Protein AF-0000000070350794 (afdb_homodimer)

Sequence (166 aa):
MSERGLYKNGENERGVWVFKNLIRSGYYHDEIAWKIVIDGVGKQGQVEAFNELFTVMDESGCKFSSHTYALLTEGPPDSTVKPMSERGLYKNGENERGVWVFKNLIRSGYYHDEIAWKIVIDGVGKQGQVEAFNELFTVMDESGCKFSSHTYALLTEGPPDSTVKP

Solvent-accessible surface area (backbone atoms only — not comparable to full-atom values): 9032 Å² total; per-residue (Å²): 134,53,72,63,54,55,49,52,53,48,38,36,56,31,36,48,46,53,52,51,49,38,41,74,72,67,43,55,78,40,61,57,49,50,48,28,41,53,47,17,42,20,71,73,22,46,52,67,44,29,52,50,46,45,50,53,42,61,73,68,65,48,84,70,54,71,68,57,48,47,49,42,73,70,35,28,8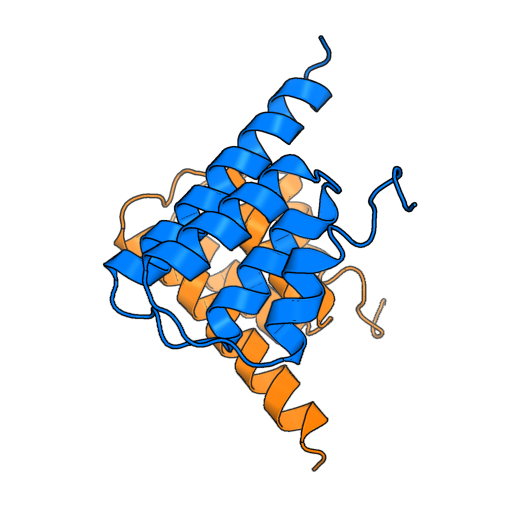4,57,27,85,73,58,132,134,54,71,63,55,55,50,53,54,48,38,36,56,32,35,48,48,55,51,50,47,39,42,74,70,68,44,56,79,42,62,58,48,48,48,29,41,53,47,17,40,19,70,73,21,46,52,66,45,30,51,50,47,45,50,52,40,63,73,69,65,48,83,67,54,70,68,57,48,48,49,42,72,69,34,28,84,55,28,85,72,58,133

Radius of gyration: 15.11 Å; Cα contacts (8 Å, |Δi|>4): 200; chains: 2; bounding box: 44×37×41 Å

Organism: NCBI:txid109376

Nearest PDB structures (foldseek):
  8r5o-assembly1_F  TM=6.576E-01  e=2.863E+00  Sinapis alba
  8ras-assembly1_F  TM=6.535E-01  e=3.028E+00  Sinapis alba
  8rdj-assembly1_F  TM=6.511E-01  e=3.028E+00  Sinapis alba
  4m57-assembly1_A  TM=6.044E-01  e=2.044E+00  Zea mays
  8r6s-assembly1_F  TM=6.568E-01  e=3.790E+00  Sinapis alba

Foldseek 3Di:
DDPVVVVLVVLLVVLLVVLVVCVVVPNLAPQVVNVVSLLSNLVSQDLVSLVSSLVVNVVSVHDDDPVSVCSSVQGRPPHPPRD/DDPLVVVLVVLLVVLLVVLVVCVVVPNLAPQVVNVVSLLSNLVSQDLVSLVSSVVVNVVSVYDDDPVSVCSSVQGRPPHPPRD

Structure (mmCIF, N/CA/C/O backbone):
data_AF-0000000070350794-model_v1
#
loop_
_entity.id
_entity.type
_entity.pdbx_description
1 polymer 'Pentatricopeptide repeat-containing protein'
#
loop_
_atom_site.group_PDB
_atom_site.id
_atom_site.type_symbol
_atom_site.label_atom_id
_atom_site.label_alt_id
_atom_site.label_comp_id
_atom_site.label_asym_id
_atom_site.label_entity_id
_atom_site.label_seq_id
_atom_site.pdbx_PDB_ins_code
_atom_site.Cartn_x
_atom_site.Cartn_y
_atom_site.Cartn_z
_atom_site.occupancy
_atom_site.B_iso_or_equiv
_atom_site.auth_seq_id
_atom_site.auth_comp_id
_atom_site.auth_asym_id
_atom_site.auth_atom_id
_atom_site.pdbx_PDB_model_num
ATOM 1 N N . MET A 1 1 ? 0.812 20.203 -18.547 1 46.84 1 MET A N 1
ATOM 2 C CA . MET A 1 1 ? 0.54 19.234 -17.484 1 46.84 1 MET A CA 1
ATOM 3 C C . MET A 1 1 ? 1.705 18.266 -17.328 1 46.84 1 MET A C 1
ATOM 5 O O . MET A 1 1 ? 2.07 17.562 -18.281 1 46.84 1 MET A O 1
ATOM 9 N N . SER A 1 2 ? 2.531 18.391 -16.328 1 55.44 2 SER A N 1
ATOM 10 C CA . SER A 1 2 ? 3.834 17.734 -16.25 1 55.44 2 SER A CA 1
ATOM 11 C C . SER A 1 2 ? 3.693 16.25 -15.984 1 55.44 2 SER A C 1
ATOM 13 O O . SER A 1 2 ? 2.648 15.789 -15.516 1 55.44 2 SER A O 1
ATOM 15 N N . GLU A 1 3 ? 4.551 15.469 -16.562 1 59.09 3 GLU A N 1
ATOM 16 C CA . GLU A 1 3 ? 4.664 14.031 -16.359 1 59.09 3 GLU A CA 1
ATOM 17 C C . GLU A 1 3 ? 4.461 13.664 -14.898 1 59.09 3 GLU A C 1
ATOM 19 O O . GLU A 1 3 ? 3.904 12.602 -14.586 1 59.09 3 GLU A O 1
ATOM 24 N N . ARG A 1 4 ? 4.832 14.633 -14.172 1 62.59 4 ARG A N 1
ATOM 25 C CA . ARG A 1 4 ? 4.68 14.422 -12.734 1 62.59 4 ARG A CA 1
ATOM 26 C C . ARG A 1 4 ? 3.209 14.391 -12.336 1 62.59 4 ARG A C 1
ATOM 28 O O . ARG A 1 4 ? 2.807 13.586 -11.492 1 62.59 4 ARG A O 1
ATOM 35 N N . GLY A 1 5 ? 2.438 15.25 -13.008 1 63.62 5 GLY A N 1
ATOM 36 C CA . GLY A 1 5 ? 1.005 15.266 -12.758 1 63.62 5 GLY A CA 1
ATOM 37 C C . GLY A 1 5 ? 0.315 13.977 -13.172 1 63.62 5 GLY A C 1
ATOM 38 O O . GLY A 1 5 ? -0.522 13.453 -12.43 1 63.62 5 GLY A O 1
ATOM 39 N N . LEU A 1 6 ? 0.75 13.492 -14.266 1 61.25 6 LEU A N 1
ATOM 40 C CA . LEU A 1 6 ? 0.174 12.25 -14.766 1 61.25 6 LEU A CA 1
ATOM 41 C C . LEU A 1 6 ? 0.572 11.07 -13.875 1 61.25 6 LEU A C 1
ATOM 43 O O . LEU A 1 6 ? -0.25 10.195 -13.594 1 61.25 6 LEU A O 1
ATOM 47 N N . TYR A 1 7 ? 1.724 11.172 -13.453 1 68.38 7 TYR A N 1
ATOM 48 C CA . TYR A 1 7 ? 2.215 10.102 -12.594 1 68.38 7 TYR A CA 1
ATOM 49 C C . TYR A 1 7 ? 1.471 10.078 -11.258 1 68.38 7 TYR A C 1
ATOM 51 O O . TYR A 1 7 ? 1.016 9.023 -10.812 1 68.38 7 TYR A O 1
ATOM 59 N N . LYS A 1 8 ? 1.263 11.305 -10.812 1 74.44 8 LYS A N 1
ATOM 60 C CA . LYS A 1 8 ? 0.575 11.414 -9.523 1 74.44 8 LYS A CA 1
ATOM 61 C C . LYS A 1 8 ? -0.872 10.938 -9.633 1 74.44 8 LYS A C 1
ATOM 63 O O . LYS A 1 8 ? -1.367 10.234 -8.75 1 74.44 8 LYS A O 1
ATOM 68 N N . ASN A 1 9 ? -1.518 11.219 -10.773 1 77.25 9 ASN A N 1
ATOM 69 C CA . ASN A 1 9 ? -2.891 10.773 -10.984 1 77.25 9 ASN A CA 1
ATOM 70 C C . ASN A 1 9 ? -2.971 9.266 -11.172 1 77.25 9 ASN A C 1
ATOM 72 O O . ASN A 1 9 ? -3.914 8.625 -10.703 1 77.25 9 ASN A O 1
ATOM 76 N N . GLY A 1 10 ? -1.982 8.695 -11.789 1 81.06 10 GLY A N 1
ATOM 77 C CA . GLY A 1 10 ? -1.908 7.258 -11.977 1 81.06 10 GLY A CA 1
ATOM 78 C C . GLY A 1 10 ? -1.707 6.492 -10.68 1 81.06 10 GLY A C 1
ATOM 79 O O . GLY A 1 10 ? -2.359 5.477 -10.445 1 81.06 10 GLY A O 1
ATOM 80 N N . GLU A 1 11 ? -0.979 7.113 -9.875 1 81.69 11 GLU A N 1
ATOM 81 C CA . GLU A 1 11 ? -0.698 6.473 -8.594 1 81.69 11 GLU A CA 1
ATOM 82 C C . GLU A 1 11 ? -1.943 6.438 -7.711 1 81.69 11 GLU A C 1
ATOM 84 O O . GLU A 1 11 ? -2.219 5.43 -7.055 1 81.69 11 GLU A O 1
ATOM 89 N N . ASN A 1 12 ? -2.686 7.469 -7.801 1 84.38 12 ASN A N 1
ATOM 90 C CA . ASN A 1 12 ? -3.92 7.531 -7.023 1 84.38 12 ASN A CA 1
ATOM 91 C C . ASN A 1 12 ? -4.934 6.496 -7.496 1 84.38 12 ASN A C 1
ATOM 93 O O . ASN A 1 12 ? -5.547 5.801 -6.684 1 84.38 12 ASN A O 1
ATOM 97 N N . GLU A 1 13 ? -5.07 6.445 -8.781 1 90.62 13 GLU A N 1
ATOM 98 C CA . GLU A 1 13 ? -6 5.48 -9.359 1 90.62 13 GLU A CA 1
ATOM 99 C C . GLU A 1 13 ? -5.578 4.047 -9.039 1 90.62 13 GLU A C 1
ATOM 101 O O . GLU A 1 13 ? -6.422 3.201 -8.734 1 90.62 13 GLU A O 1
ATOM 106 N N . ARG A 1 14 ? -4.305 3.857 -9.062 1 91.38 14 ARG A N 1
ATOM 107 C CA . ARG A 1 14 ? -3.816 2.508 -8.805 1 91.38 14 ARG A CA 1
ATOM 108 C C . ARG A 1 14 ? -3.928 2.158 -7.324 1 91.38 14 ARG A C 1
ATOM 110 O O . ARG A 1 14 ? -4.176 1.003 -6.969 1 91.38 14 ARG A O 1
ATOM 117 N N . GLY A 1 15 ? -3.736 3.145 -6.398 1 93.31 15 GLY A N 1
ATOM 118 C CA . GLY A 1 15 ? -3.955 2.906 -4.98 1 93.31 15 GLY A CA 1
ATOM 119 C C . GLY A 1 15 ? -5.359 2.436 -4.664 1 93.31 15 GLY A C 1
ATOM 120 O O . GLY A 1 15 ? -5.543 1.463 -3.928 1 93.31 15 GLY A O 1
ATOM 121 N N . VAL A 1 16 ? -6.273 3.08 -5.277 1 92.56 16 VAL A N 1
ATOM 122 C CA . VAL A 1 16 ? -7.672 2.713 -5.098 1 92.56 16 VAL A CA 1
ATOM 123 C C . VAL A 1 16 ? -7.926 1.329 -5.688 1 92.56 16 VAL A C 1
ATOM 125 O O . VAL A 1 16 ? -8.648 0.519 -5.105 1 92.56 16 VAL A O 1
ATOM 128 N N . TRP A 1 17 ? -7.348 1.124 -6.762 1 91.81 17 TRP A N 1
ATOM 129 C CA . TRP A 1 17 ? -7.496 -0.176 -7.406 1 91.81 17 TRP A CA 1
ATOM 130 C C . TRP A 1 17 ? -6.941 -1.289 -6.523 1 91.81 17 TRP A C 1
ATOM 132 O O . TRP A 1 17 ? -7.566 -2.344 -6.379 1 91.81 17 TRP A O 1
ATOM 142 N N . VAL A 1 18 ? -5.762 -1.124 -5.996 1 92.62 18 VAL A N 1
ATOM 143 C CA . VAL A 1 18 ? -5.176 -2.115 -5.102 1 92.62 18 VAL A CA 1
ATOM 144 C C . VAL A 1 18 ? -6.113 -2.365 -3.922 1 92.62 18 VAL A C 1
ATOM 146 O O . VAL A 1 18 ? -6.309 -3.51 -3.508 1 92.62 18 VAL 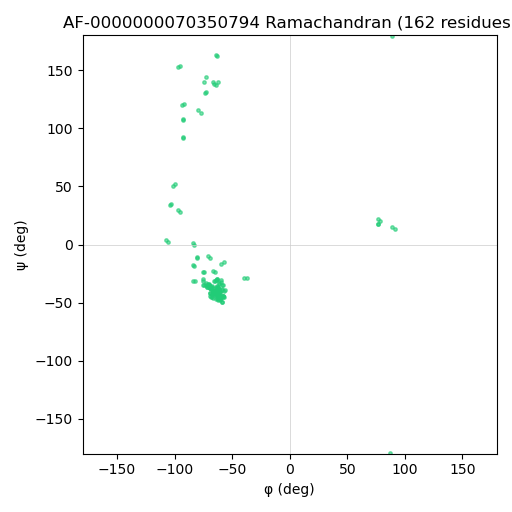A O 1
ATOM 149 N N . PHE A 1 19 ? -6.707 -1.332 -3.449 1 92.19 19 PHE A N 1
ATOM 150 C CA . PHE A 1 19 ? -7.637 -1.429 -2.332 1 92.19 19 PHE A CA 1
ATOM 151 C C . PHE A 1 19 ? -8.859 -2.262 -2.713 1 92.19 19 PHE A C 1
ATOM 153 O O . PHE A 1 19 ? -9.258 -3.158 -1.97 1 92.19 19 PHE A O 1
ATOM 160 N N . LYS A 1 20 ? -9.383 -2.016 -3.777 1 91.5 20 LYS A N 1
ATOM 161 C CA . LYS A 1 20 ? -10.531 -2.77 -4.27 1 91.5 20 LYS A CA 1
ATOM 162 C C . LYS A 1 20 ? -10.172 -4.234 -4.496 1 91.5 20 LYS A C 1
ATOM 164 O O . LYS A 1 20 ? -10.992 -5.125 -4.27 1 91.5 20 LYS A O 1
ATOM 169 N N . ASN A 1 21 ? -8.984 -4.453 -4.934 1 89.81 21 ASN A N 1
ATOM 170 C CA . ASN A 1 21 ? -8.523 -5.824 -5.137 1 89.81 21 ASN A CA 1
ATOM 171 C C . ASN A 1 21 ? -8.477 -6.602 -3.826 1 89.81 21 ASN A C 1
ATOM 173 O O . ASN A 1 21 ? -8.742 -7.805 -3.805 1 89.81 21 ASN A O 1
ATOM 177 N N . LEU A 1 22 ? -8.039 -5.867 -2.74 1 89.81 22 LEU A N 1
ATOM 178 C CA . LEU A 1 22 ? -8.062 -6.508 -1.432 1 89.81 22 LEU A CA 1
ATOM 179 C C . LEU A 1 22 ? -9.477 -6.953 -1.066 1 89.81 22 LEU A C 1
ATOM 181 O O . LEU A 1 22 ? -9.672 -8.07 -0.588 1 89.81 22 LEU A O 1
ATOM 185 N N . ILE A 1 23 ? -10.445 -6.133 -1.415 1 87.38 23 ILE A N 1
ATOM 186 C CA . ILE A 1 23 ? -11.836 -6.43 -1.108 1 87.38 23 ILE A CA 1
ATOM 187 C C . ILE A 1 23 ? -12.312 -7.621 -1.943 1 87.38 23 ILE A C 1
ATOM 189 O O . ILE A 1 23 ? -12.898 -8.562 -1.414 1 87.38 23 ILE A O 1
ATO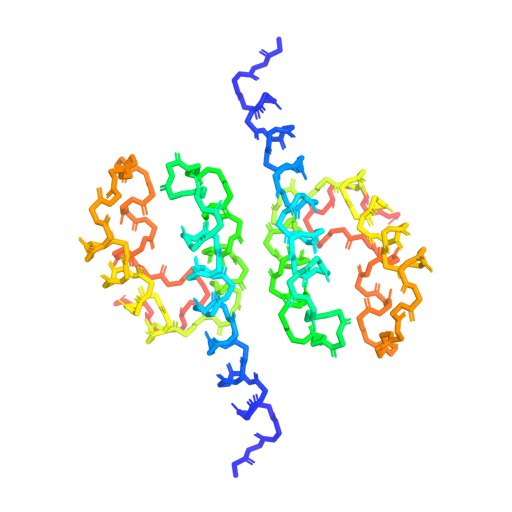M 193 N N . ARG A 1 24 ? -11.984 -7.605 -3.133 1 86.38 24 ARG A N 1
ATOM 194 C CA . ARG A 1 24 ? -12.406 -8.648 -4.059 1 86.38 24 ARG A CA 1
ATOM 195 C C . ARG A 1 24 ? -11.789 -9.992 -3.686 1 86.38 24 ARG A C 1
ATOM 197 O O . ARG A 1 24 ? -12.414 -11.039 -3.867 1 86.38 24 ARG A O 1
ATOM 204 N N . SER A 1 25 ? -10.633 -9.875 -3.141 1 87.19 25 SER A N 1
ATOM 205 C CA . SER A 1 25 ? -9.922 -11.102 -2.77 1 87.19 25 SER A CA 1
ATOM 206 C C . SER A 1 25 ? -10.375 -11.609 -1.408 1 87.19 25 SER A C 1
ATOM 208 O O . SER A 1 25 ? -9.852 -12.609 -0.906 1 87.19 25 SER A O 1
ATOM 210 N N . GLY A 1 26 ? -11.305 -10.938 -0.791 1 81.94 26 GLY A N 1
ATOM 211 C CA . GLY A 1 26 ? -11.906 -11.398 0.451 1 81.94 26 GLY A CA 1
ATOM 212 C C . GLY A 1 26 ? -11.164 -10.922 1.686 1 81.94 26 GLY A C 1
ATOM 213 O O . GLY A 1 26 ? -11.336 -11.477 2.773 1 81.94 26 GLY A O 1
ATOM 214 N N . TYR A 1 27 ? -10.359 -9.992 1.506 1 79.69 27 TYR A N 1
ATOM 215 C CA . TYR A 1 27 ? -9.586 -9.492 2.641 1 79.69 27 TYR A CA 1
ATOM 216 C C . TYR A 1 27 ? -10.141 -8.156 3.127 1 79.69 27 TYR A C 1
ATOM 218 O O . TYR A 1 27 ? -9.383 -7.305 3.605 1 79.69 27 TYR A O 1
ATOM 226 N N . TYR A 1 28 ? -11.367 -8.039 3.025 1 73.19 28 TYR A N 1
ATOM 227 C CA . TYR A 1 28 ? -12.047 -6.797 3.391 1 73.19 28 TYR A CA 1
ATOM 228 C C . TYR A 1 28 ? -12.008 -6.578 4.898 1 73.19 28 TYR A C 1
ATOM 230 O O . TYR A 1 28 ? -12.18 -5.453 5.371 1 73.19 28 TYR A O 1
ATOM 238 N N . HIS A 1 29 ? -11.633 -7.512 5.633 1 79.5 29 HIS A N 1
ATOM 239 C CA . HIS A 1 29 ? -11.602 -7.355 7.086 1 79.5 29 HIS A CA 1
ATOM 240 C C . HIS A 1 29 ? -10.164 -7.199 7.586 1 79.5 29 HIS A C 1
ATOM 242 O O . HIS A 1 29 ? -9.938 -7.047 8.789 1 79.5 29 HIS A O 1
ATOM 248 N N . ASP A 1 30 ? -9.266 -7.176 6.73 1 88.69 30 ASP A N 1
ATOM 249 C CA . ASP A 1 30 ? -7.879 -7.059 7.164 1 88.69 30 ASP A CA 1
ATOM 250 C C . ASP A 1 30 ? -7.434 -5.598 7.191 1 88.69 30 ASP A C 1
ATOM 252 O O . ASP A 1 30 ? -6.918 -5.082 6.199 1 88.69 30 ASP A O 1
ATOM 256 N N . GLU A 1 31 ? -7.582 -4.988 8.32 1 87.81 31 GLU A N 1
ATOM 257 C CA . GLU A 1 31 ? -7.305 -3.564 8.484 1 87.81 31 GLU A CA 1
ATOM 258 C C . GLU A 1 31 ? -5.828 -3.26 8.258 1 87.81 31 GLU A C 1
ATOM 260 O O . GLU A 1 31 ? -5.48 -2.193 7.746 1 87.81 31 GLU A O 1
ATOM 265 N N . ILE A 1 32 ? -5.035 -4.238 8.578 1 89.25 32 ILE A N 1
ATOM 266 C CA . ILE A 1 32 ? -3.6 -4.027 8.445 1 89.25 32 ILE A CA 1
ATOM 267 C C . ILE A 1 32 ? -3.229 -3.928 6.965 1 89.25 32 ILE A C 1
ATOM 269 O O . ILE A 1 32 ? -2.455 -3.051 6.57 1 89.25 32 ILE A O 1
ATOM 273 N N . ALA A 1 33 ? -3.793 -4.758 6.16 1 91.19 33 ALA A N 1
ATOM 274 C CA . ALA A 1 33 ? -3.555 -4.703 4.719 1 91.19 33 ALA A CA 1
ATOM 275 C C . ALA A 1 33 ? -4.066 -3.391 4.129 1 91.19 33 ALA A C 1
ATOM 277 O O . ALA A 1 33 ? -3.393 -2.766 3.309 1 91.19 33 ALA A O 1
ATOM 278 N N . TRP A 1 34 ? -5.168 -3 4.676 1 89.94 34 TRP A N 1
ATOM 279 C CA . TRP A 1 34 ? -5.734 -1.743 4.199 1 89.94 34 TRP A CA 1
ATOM 280 C C . TRP A 1 34 ? -4.84 -0.566 4.574 1 89.94 34 TRP A C 1
ATOM 282 O O . TRP A 1 34 ? -4.617 0.335 3.762 1 89.94 34 TRP A O 1
ATOM 292 N N . LYS A 1 35 ? -4.344 -0.568 5.723 1 90.56 35 LYS A N 1
ATOM 293 C CA . LYS A 1 35 ? -3.5 0.518 6.215 1 90.56 35 LYS A CA 1
ATOM 294 C C . LYS A 1 35 ? -2.238 0.662 5.367 1 90.56 35 LYS A C 1
ATOM 296 O O . LYS A 1 35 ? -1.755 1.774 5.152 1 90.56 35 LYS A O 1
ATOM 301 N N . ILE A 1 36 ? -1.727 -0.39 4.871 1 91.56 36 ILE A N 1
ATOM 302 C CA . ILE A 1 36 ? -0.553 -0.34 4.004 1 91.56 36 ILE A CA 1
ATOM 303 C C . ILE A 1 36 ? -0.874 0.463 2.746 1 91.56 36 ILE A C 1
ATOM 305 O O . ILE A 1 36 ? -0.089 1.319 2.332 1 91.56 36 ILE A O 1
ATOM 309 N N . VAL A 1 37 ? -2.045 0.207 2.137 1 92.31 37 VAL A N 1
ATOM 310 C CA . VAL A 1 37 ? -2.457 0.891 0.915 1 92.31 37 VAL A CA 1
ATOM 311 C C . VAL A 1 37 ? -2.715 2.367 1.211 1 92.31 37 VAL A C 1
ATOM 313 O O . VAL A 1 37 ? -2.264 3.242 0.469 1 92.31 37 VAL A O 1
ATOM 316 N N . ILE A 1 38 ? -3.359 2.607 2.316 1 92.62 38 ILE A N 1
ATOM 317 C CA . ILE A 1 38 ? -3.666 3.975 2.725 1 92.62 38 ILE A CA 1
ATOM 318 C C . ILE A 1 38 ? -2.371 4.762 2.914 1 92.62 38 ILE A C 1
ATOM 320 O O . ILE A 1 38 ? -2.24 5.883 2.416 1 92.62 38 ILE A O 1
ATOM 324 N N . ASP A 1 39 ? -1.416 4.176 3.553 1 90.56 39 ASP A N 1
ATOM 325 C CA . ASP A 1 39 ? -0.127 4.82 3.777 1 90.56 39 ASP A CA 1
ATOM 326 C C . ASP A 1 39 ? 0.609 5.051 2.459 1 90.56 39 ASP A C 1
ATOM 328 O O . ASP A 1 39 ? 1.234 6.094 2.264 1 90.56 39 ASP A O 1
ATOM 332 N N . GLY A 1 40 ? 0.542 4.121 1.566 1 91.25 40 GLY A N 1
ATOM 333 C CA . GLY A 1 40 ? 1.182 4.27 0.27 1 91.25 40 GLY A CA 1
ATOM 334 C C . GLY A 1 40 ? 0.588 5.387 -0.564 1 91.25 40 GLY A C 1
ATOM 335 O O . GLY A 1 40 ? 1.32 6.156 -1.193 1 91.25 40 GLY A O 1
ATOM 336 N N . VAL A 1 41 ? -0.691 5.473 -0.51 1 91.56 41 VAL A N 1
ATOM 337 C CA . VAL A 1 41 ? -1.406 6.504 -1.253 1 91.56 41 VAL A CA 1
ATOM 338 C C . VAL A 1 41 ? -1.13 7.871 -0.634 1 91.56 41 VAL A C 1
ATOM 340 O O . VAL A 1 41 ? -1.036 8.875 -1.346 1 91.56 41 VAL A O 1
ATOM 343 N N . GLY A 1 42 ? -0.983 7.902 0.672 1 90.94 42 GLY A N 1
ATOM 344 C CA . GLY A 1 42 ? -0.798 9.148 1.402 1 90.94 42 GLY A CA 1
ATOM 345 C C . GLY A 1 42 ? 0.515 9.836 1.084 1 90.94 42 GLY A C 1
ATOM 346 O O . GLY A 1 42 ? 0.646 11.047 1.268 1 90.94 42 GLY A O 1
ATOM 347 N N . LYS A 1 43 ? 1.409 9.117 0.638 1 86 43 LYS A N 1
ATOM 348 C CA . LYS A 1 43 ? 2.723 9.664 0.316 1 86 43 LYS A CA 1
ATOM 349 C C . LYS A 1 43 ? 2.627 10.703 -0.803 1 86 43 LYS A C 1
ATOM 351 O O . LYS A 1 43 ? 3.408 11.656 -0.846 1 86 43 LYS A O 1
ATOM 356 N N . GLN A 1 44 ? 1.646 10.5 -1.659 1 84.31 44 GLN A N 1
ATOM 357 C CA . GLN A 1 44 ? 1.498 11.391 -2.805 1 84.31 44 GLN A CA 1
ATOM 358 C C . GLN A 1 44 ? 0.725 12.656 -2.426 1 84.31 44 GLN A C 1
ATOM 360 O O . GLN A 1 44 ? 0.667 13.609 -3.201 1 84.31 44 GLN A O 1
ATOM 365 N N . GLY A 1 45 ? 0.046 12.555 -1.303 1 85 45 GLY A N 1
ATOM 366 C CA . GLY A 1 45 ? -0.58 13.742 -0.749 1 85 45 GLY A CA 1
ATOM 367 C C . GLY A 1 45 ? -1.855 14.141 -1.47 1 85 45 GLY A C 1
ATOM 368 O O . GLY A 1 45 ? -2.262 15.305 -1.434 1 85 45 GLY A O 1
ATOM 369 N N . GLN A 1 46 ? -2.453 13.242 -2.131 1 88 46 GLN A N 1
ATOM 370 C CA . GLN A 1 46 ? -3.66 13.578 -2.875 1 88 46 GLN A CA 1
ATOM 371 C C . GLN A 1 46 ? -4.914 13.312 -2.047 1 88 46 GLN A C 1
ATOM 373 O O . GLN A 1 46 ? -5.25 12.156 -1.772 1 88 46 GLN A O 1
ATOM 378 N N . VAL A 1 47 ? -5.652 14.297 -1.819 1 91.88 47 VAL A N 1
ATOM 379 C CA . VAL A 1 47 ? -6.848 14.227 -0.987 1 91.88 47 VAL A CA 1
ATOM 380 C C . VAL A 1 47 ? -7.941 13.445 -1.714 1 91.88 47 VAL A C 1
ATOM 382 O O . VAL A 1 47 ? -8.68 12.68 -1.096 1 91.88 47 VAL A O 1
ATOM 385 N N . GLU A 1 48 ? -7.996 13.57 -2.953 1 92.06 48 GLU A N 1
ATOM 386 C CA . GLU A 1 48 ? -9.023 12.898 -3.734 1 92.06 48 GLU A CA 1
ATOM 387 C C . GLU A 1 48 ? -8.922 11.383 -3.592 1 92.06 48 GLU A C 1
ATOM 389 O O . GLU A 1 48 ? -9.938 10.688 -3.525 1 92.06 48 GLU A O 1
ATOM 394 N N . ALA A 1 49 ? -7.742 10.977 -3.561 1 92.19 49 ALA A N 1
ATOM 395 C CA . ALA A 1 49 ? -7.539 9.539 -3.41 1 92.19 49 ALA A CA 1
ATOM 396 C C . ALA A 1 49 ? -8.055 9.047 -2.059 1 92.19 49 ALA A C 1
ATOM 398 O O . ALA A 1 49 ? -8.656 7.98 -1.97 1 92.19 49 ALA A O 1
ATOM 399 N N . PHE A 1 50 ? -7.855 9.758 -0.966 1 94.56 50 PHE A N 1
ATOM 400 C CA . PHE A 1 50 ? -8.328 9.398 0.364 1 94.56 50 PHE A CA 1
ATOM 401 C C . PHE A 1 50 ? -9.852 9.383 0.409 1 94.56 50 PHE A C 1
ATOM 403 O O . PHE A 1 50 ? -10.453 8.5 1.026 1 94.56 50 PHE A O 1
ATOM 410 N N . ASN A 1 51 ? -10.391 10.344 -0.232 1 94.75 51 ASN A N 1
ATOM 411 C CA . ASN A 1 51 ? -11.844 10.367 -0.315 1 94.75 51 ASN A CA 1
ATOM 412 C C . ASN A 1 51 ? -12.383 9.117 -1.006 1 94.75 51 ASN A C 1
ATOM 414 O O . ASN A 1 51 ? -13.391 8.547 -0.577 1 94.75 51 ASN A O 1
ATOM 418 N N . GLU A 1 52 ? -11.781 8.797 -2.039 1 94.88 52 GLU A N 1
ATOM 419 C CA . GLU A 1 52 ? -12.227 7.602 -2.752 1 94.88 52 GLU A CA 1
ATOM 420 C C . GLU A 1 52 ? -12.023 6.348 -1.906 1 94.88 52 GLU A C 1
ATOM 422 O O . GLU A 1 52 ? -12.891 5.473 -1.867 1 94.88 52 GLU A O 1
ATOM 427 N N . LEU A 1 53 ? -10.914 6.246 -1.247 1 93.69 53 LEU A N 1
ATOM 428 C CA . LEU A 1 53 ? -10.68 5.117 -0.352 1 93.69 53 LEU A CA 1
ATOM 429 C C . LEU A 1 53 ? -11.75 5.047 0.725 1 93.69 53 LEU A C 1
ATOM 431 O O . LEU A 1 53 ? -12.273 3.967 1.021 1 93.69 53 LEU A O 1
ATOM 435 N N . PHE A 1 54 ? -12.055 6.195 1.276 1 93.44 54 PHE A N 1
ATOM 436 C CA . PHE A 1 54 ? -13.086 6.266 2.303 1 93.44 54 PHE A CA 1
ATOM 437 C C . PHE A 1 54 ? -14.43 5.781 1.757 1 93.44 54 PHE A C 1
ATOM 439 O O . PHE A 1 54 ? -15.125 5.004 2.41 1 93.44 54 PHE A O 1
ATOM 446 N N . THR A 1 55 ? -14.781 6.188 0.642 1 94 55 THR A N 1
ATOM 447 C CA . THR A 1 55 ? -16.031 5.793 -0.002 1 94 55 THR A CA 1
ATOM 448 C C . THR A 1 55 ? -16.062 4.281 -0.217 1 94 55 THR A C 1
ATOM 450 O O . THR A 1 55 ? -17.078 3.635 0.083 1 94 55 THR A O 1
ATOM 453 N N . VAL A 1 56 ? -15.031 3.719 -0.742 1 91.81 56 VAL A N 1
ATOM 454 C CA . VAL A 1 56 ? -14.953 2.285 -1 1 91.81 56 VAL A CA 1
ATOM 455 C C . VAL A 1 56 ? -15.117 1.516 0.31 1 91.81 56 VAL A C 1
ATOM 457 O O . VAL A 1 56 ? -15.836 0.513 0.365 1 91.81 56 VAL A O 1
ATOM 460 N N . MET A 1 57 ? -14.422 1.967 1.326 1 90.38 57 MET A N 1
ATOM 461 C CA . MET A 1 57 ? -14.547 1.333 2.637 1 90.38 57 MET A CA 1
ATOM 462 C C . MET A 1 57 ? -15.984 1.374 3.125 1 90.38 57 MET A C 1
ATOM 464 O O . MET A 1 57 ? -16.516 0.362 3.58 1 90.38 57 MET A O 1
ATOM 468 N N . ASP A 1 58 ? -16.578 2.5 3.08 1 88.62 58 ASP A N 1
ATOM 469 C CA . ASP A 1 58 ? -17.953 2.693 3.549 1 88.62 58 ASP A CA 1
ATOM 470 C C . ASP A 1 58 ? -18.922 1.819 2.766 1 88.62 58 ASP A C 1
ATOM 472 O O . ASP A 1 58 ? -19.812 1.187 3.352 1 88.62 58 ASP A O 1
ATOM 476 N N . GLU A 1 59 ? -18.766 1.686 1.493 1 90.56 59 GLU A N 1
ATOM 477 C CA . GLU A 1 59 ? -19.688 0.944 0.632 1 90.56 59 GLU A CA 1
ATOM 478 C C . GLU A 1 59 ? -19.516 -0.562 0.81 1 90.56 59 GLU A C 1
ATOM 480 O O . GLU A 1 59 ? -20.453 -1.327 0.625 1 90.56 59 GLU A O 1
ATOM 485 N N . SER A 1 60 ? -18.375 -0.973 1.104 1 86.88 60 SER A N 1
ATOM 486 C CA . SER A 1 60 ? -18.094 -2.396 1.226 1 86.88 60 SER A CA 1
ATOM 487 C C . SER A 1 60 ? -18.547 -2.943 2.572 1 86.88 60 SER A C 1
ATOM 489 O O . SER A 1 60 ? -18.562 -4.156 2.785 1 86.88 60 SER A O 1
ATOM 491 N N . GLY A 1 61 ? -18.906 -2.018 3.465 1 84 61 GLY A N 1
ATOM 492 C CA . GLY A 1 61 ? -19.359 -2.439 4.781 1 84 61 GLY A CA 1
ATOM 493 C C . GLY A 1 61 ? -18.234 -2.869 5.695 1 84 61 GLY A C 1
ATOM 494 O O . GLY A 1 61 ? -18.453 -3.607 6.656 1 84 61 GLY A O 1
ATOM 495 N N . CYS A 1 62 ? -17.125 -2.494 5.363 1 81.31 62 CYS A N 1
ATOM 496 C CA . CYS A 1 62 ? -15.984 -2.83 6.199 1 81.31 62 CYS A CA 1
ATOM 497 C C . CYS A 1 62 ? -15.984 -1.999 7.48 1 81.31 62 CYS A C 1
ATOM 499 O O . CYS A 1 62 ? -16.297 -0.807 7.449 1 81.31 62 CYS A O 1
ATOM 501 N N . LYS A 1 63 ? -15.828 -2.678 8.57 1 81.44 63 LYS A N 1
ATOM 502 C CA . LYS A 1 63 ? -15.703 -1.997 9.859 1 81.44 63 LYS A CA 1
ATOM 503 C C . LYS A 1 63 ? -14.242 -1.733 10.211 1 81.44 63 LYS A C 1
ATOM 505 O O . LYS A 1 63 ? -13.477 -2.67 10.438 1 81.44 63 LYS A O 1
ATOM 510 N N . PHE A 1 64 ? -13.836 -0.516 10.133 1 81.06 64 PHE A N 1
ATOM 511 C CA . PHE A 1 64 ? -12.469 -0.131 10.484 1 81.06 64 PHE A CA 1
ATOM 512 C C . PHE A 1 64 ? -12.398 0.366 11.922 1 81.06 64 PHE A C 1
ATOM 514 O O . PHE A 1 64 ? -13.414 0.793 12.484 1 81.06 64 PHE A O 1
ATOM 521 N N . SER A 1 65 ? -11.227 0.195 12.445 1 86.94 65 SER A N 1
ATOM 522 C CA . SER A 1 65 ? -10.977 0.79 13.758 1 86.94 65 SER A CA 1
A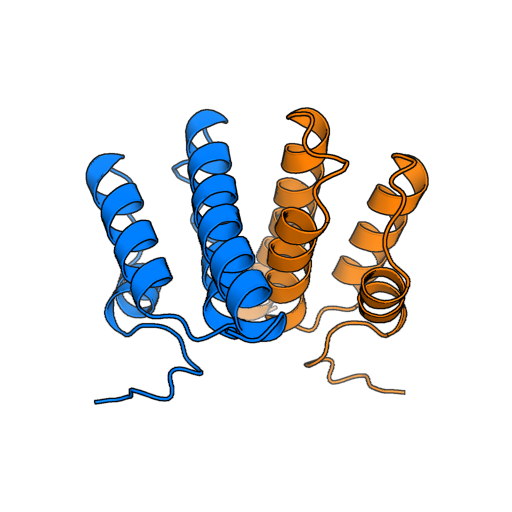TOM 523 C C . SER A 1 65 ? -11.07 2.311 13.695 1 86.94 65 SER A C 1
ATOM 525 O O . SER A 1 65 ? -11.008 2.902 12.617 1 86.94 65 SER A O 1
ATOM 527 N N . SER A 1 66 ? -11.219 2.889 14.844 1 90 66 SER A N 1
ATOM 528 C CA . SER A 1 66 ? -11.25 4.344 14.945 1 90 66 SER A CA 1
ATOM 529 C C . SER A 1 66 ? -9.969 4.965 14.391 1 90 66 SER A C 1
ATOM 531 O O . SER A 1 66 ? -10.008 6.031 13.773 1 90 66 SER A O 1
ATOM 533 N N . HIS A 1 67 ? -8.875 4.297 14.586 1 87 67 HIS A N 1
ATOM 534 C CA . HIS A 1 67 ? -7.586 4.789 14.102 1 87 67 HIS A CA 1
ATOM 535 C C . HIS A 1 67 ? -7.555 4.848 12.578 1 87 67 HIS A C 1
ATOM 537 O O . HIS A 1 67 ? -7.176 5.867 12 1 87 67 HIS A O 1
ATOM 543 N N . THR A 1 68 ? -8.055 3.848 11.969 1 86.5 68 THR A N 1
ATOM 544 C CA . THR A 1 68 ? -8.055 3.809 10.508 1 86.5 68 THR A CA 1
ATOM 545 C C . THR A 1 68 ? -9.062 4.809 9.945 1 86.5 68 THR A C 1
ATOM 547 O O . THR A 1 68 ? -8.781 5.473 8.938 1 86.5 68 THR A O 1
ATOM 550 N N . TYR A 1 69 ? -10.172 4.93 10.664 1 88.81 69 TYR A N 1
ATOM 551 C CA . TYR A 1 69 ? -11.148 5.934 10.25 1 88.81 69 TYR A CA 1
ATOM 552 C C . TYR A 1 69 ? -10.547 7.332 10.312 1 88.81 69 TYR A C 1
ATOM 554 O O . TYR A 1 69 ? -10.734 8.133 9.391 1 88.81 69 TYR A O 1
ATOM 562 N N . ALA A 1 70 ? -9.828 7.633 11.266 1 91.44 70 ALA A N 1
ATOM 563 C CA . ALA A 1 70 ? -9.195 8.938 11.43 1 91.44 70 ALA A CA 1
ATOM 564 C C . ALA A 1 70 ? -8.188 9.203 10.312 1 91.44 70 ALA A C 1
ATOM 566 O O . ALA A 1 70 ? -8.133 10.305 9.766 1 91.44 70 ALA A O 1
ATOM 567 N N . LEU A 1 71 ? -7.422 8.227 9.945 1 89.06 71 LEU A N 1
ATOM 568 C CA . LEU A 1 71 ? -6.449 8.375 8.867 1 89.06 71 LEU A CA 1
ATOM 569 C C . LEU A 1 71 ? -7.129 8.812 7.574 1 89.06 71 LEU A C 1
ATOM 571 O O . LEU A 1 71 ? -6.68 9.75 6.914 1 89.06 71 LEU A O 1
ATOM 575 N N . LEU A 1 72 ? -8.25 8.164 7.266 1 91.88 72 LEU A N 1
ATOM 576 C CA . LEU A 1 72 ? -8.961 8.422 6.016 1 91.88 72 LEU A CA 1
ATOM 577 C C . LEU A 1 72 ? -9.656 9.773 6.051 1 91.88 72 LEU A C 1
ATOM 579 O O . LEU A 1 72 ? -9.656 10.5 5.055 1 91.88 72 LEU A O 1
ATOM 583 N N . THR A 1 73 ? -10.117 10.195 7.184 1 92.88 73 THR A N 1
ATOM 584 C CA . THR A 1 73 ? -10.883 11.438 7.293 1 92.88 73 THR A CA 1
ATOM 585 C C . THR A 1 73 ? -9.945 12.641 7.406 1 92.88 73 THR A C 1
ATOM 587 O O . THR A 1 73 ? -10.258 13.727 6.914 1 92.88 73 THR A O 1
ATOM 590 N N . GLU A 1 74 ? -8.82 12.43 7.988 1 93.5 74 GLU A N 1
ATOM 591 C CA . GLU A 1 74 ? -7.832 13.5 8.109 1 93.5 74 GLU A CA 1
ATOM 592 C C . GLU A 1 74 ? -7.141 13.773 6.781 1 93.5 74 GLU A C 1
ATOM 594 O O . GLU A 1 74 ? -6.664 14.883 6.535 1 93.5 74 GLU A O 1
ATOM 599 N N . GL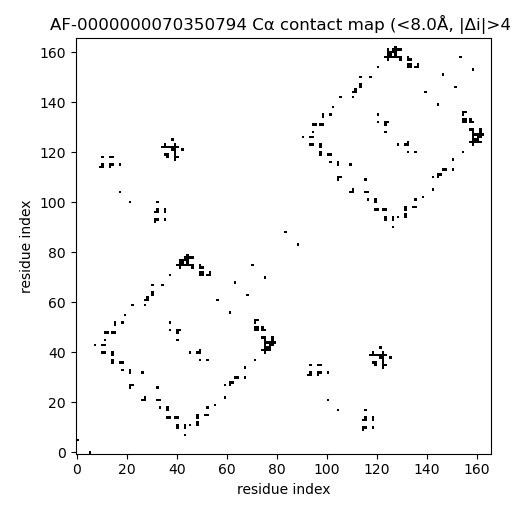Y A 1 75 ? -7.125 12.875 5.98 1 93 75 GLY A N 1
ATOM 600 C CA . GLY A 1 75 ? -6.469 13.047 4.691 1 93 75 GLY A CA 1
ATOM 601 C C . GLY A 1 75 ? -4.992 12.711 4.727 1 93 75 GLY A C 1
ATOM 602 O O . GLY A 1 75 ? -4.48 12.242 5.746 1 93 75 GLY A O 1
ATOM 603 N N . PRO A 1 76 ? -4.359 12.875 3.561 1 91.38 76 PRO A N 1
ATOM 604 C CA . PRO A 1 76 ? -2.949 12.484 3.48 1 91.38 76 PRO A CA 1
ATOM 605 C C . PRO A 1 76 ? -2.045 13.367 4.34 1 91.38 76 PRO A C 1
ATOM 607 O O . PRO A 1 76 ? -2.279 14.578 4.453 1 91.38 76 PRO A O 1
ATOM 610 N N . PRO A 1 77 ? -1.1 12.648 4.969 1 86.25 77 PRO A N 1
ATOM 611 C CA . PRO A 1 77 ? -0.181 13.398 5.828 1 86.25 77 PRO A CA 1
ATOM 612 C C . PRO A 1 77 ? 0.61 14.461 5.059 1 86.25 77 PRO A C 1
ATOM 614 O O . PRO A 1 77 ? 1.019 15.469 5.633 1 86.25 77 PRO A O 1
ATOM 617 N N . ASP A 1 78 ? 0.96 14.305 3.836 1 77.81 78 ASP A N 1
ATOM 618 C CA . ASP A 1 78 ? 1.726 15.266 3.051 1 77.81 78 ASP A CA 1
ATOM 619 C C . ASP A 1 78 ? 0.801 16.156 2.223 1 77.81 78 ASP A C 1
ATOM 621 O O . ASP A 1 78 ? 1.2 16.672 1.175 1 77.81 78 ASP A O 1
ATOM 625 N N . SER A 1 79 ? -0.316 16.281 2.766 1 78.56 79 SER A N 1
ATOM 626 C CA . SER A 1 79 ? -1.224 17.156 2.023 1 78.56 79 SER A CA 1
ATOM 627 C C . SER A 1 79 ? -0.882 18.625 2.242 1 78.56 79 SER A C 1
ATOM 629 O O . SER A 1 79 ? -0.465 19.016 3.334 1 78.56 79 SER A O 1
ATOM 631 N N . THR A 1 80 ? -0.474 19.156 1.223 1 62.53 80 THR A N 1
ATOM 632 C CA . THR A 1 80 ? -0.241 20.594 1.312 1 62.53 80 THR A CA 1
ATOM 633 C C . THR A 1 80 ? -1.51 21.328 1.749 1 62.53 80 THR A C 1
ATOM 635 O O . THR A 1 80 ? -1.467 22.516 2.094 1 62.53 80 THR A O 1
ATOM 638 N N . VAL A 1 81 ? -2.553 20.656 1.658 1 53.44 81 VAL A N 1
ATOM 639 C CA . VAL A 1 81 ? -3.766 21.391 2.004 1 53.44 81 VAL A CA 1
ATOM 640 C C . VAL A 1 81 ? -4.211 21.016 3.416 1 53.44 81 VAL A C 1
ATOM 642 O O . VAL A 1 81 ? -4.625 19.875 3.662 1 53.44 81 VAL A O 1
ATOM 645 N N . LYS A 1 82 ? -3.33 21.078 4.344 1 48.84 82 LYS A N 1
ATOM 646 C CA . LYS A 1 82 ? -3.924 20.875 5.664 1 48.84 82 LYS A CA 1
ATOM 647 C C . LYS A 1 82 ? -4.91 21.984 6 1 48.84 82 LYS A C 1
ATOM 649 O O . LYS A 1 82 ? -4.672 23.156 5.676 1 48.84 82 LYS A O 1
ATOM 654 N N . PRO A 1 83 ? -6.098 21.641 6.586 1 42.56 83 PRO A N 1
ATOM 655 C CA . PRO A 1 83 ? -6.789 22.875 6.941 1 42.56 83 PRO A CA 1
ATOM 656 C C . PRO A 1 83 ? -5.922 23.812 7.773 1 42.56 83 PRO A C 1
ATOM 658 O O . PRO A 1 83 ? -4.957 23.375 8.406 1 42.56 83 PRO A O 1
ATOM 661 N N . MET B 1 1 ? 7.719 -7.453 24.797 1 46.41 1 MET B N 1
ATOM 662 C CA . MET B 1 1 ? 7.562 -7.234 23.359 1 46.41 1 MET B CA 1
ATOM 663 C C . MET B 1 1 ? 6.305 -6.426 23.078 1 46.41 1 MET B C 1
ATOM 665 O O . MET B 1 1 ? 5.199 -6.844 23.422 1 46.41 1 MET B O 1
ATOM 669 N N . SER B 1 2 ? 6.402 -5.148 22.781 1 54.25 2 SER B N 1
ATOM 670 C CA . SER B 1 2 ? 5.285 -4.207 22.812 1 54.25 2 SER B CA 1
ATOM 671 C C . SER B 1 2 ? 4.348 -4.414 21.625 1 54.25 2 SER B C 1
ATOM 673 O O . SER B 1 2 ? 4.742 -4.988 20.609 1 54.25 2 SER B O 1
ATOM 675 N N . GLU B 1 3 ? 3.07 -4.312 21.875 1 58.72 3 GLU B N 1
ATOM 676 C CA . GLU B 1 3 ? 2.01 -4.344 20.875 1 58.72 3 GLU B CA 1
ATOM 677 C C . GLU B 1 3 ? 2.441 -3.633 19.594 1 58.72 3 GLU B C 1
ATOM 679 O O . GLU B 1 3 ? 2.066 -4.043 18.5 1 58.72 3 GLU B O 1
ATOM 684 N N . ARG B 1 4 ? 3.283 -2.73 19.859 1 62 4 ARG B N 1
ATOM 685 C CA . ARG B 1 4 ? 3.803 -1.977 18.734 1 62 4 ARG B CA 1
ATOM 686 C C . ARG B 1 4 ? 4.688 -2.854 17.844 1 62 4 ARG B C 1
ATOM 688 O O . ARG B 1 4 ? 4.641 -2.756 16.625 1 62 4 ARG B O 1
ATOM 695 N N . GLY B 1 5 ? 5.438 -3.711 18.516 1 62.72 5 GLY B N 1
ATOM 696 C CA . GLY B 1 5 ? 6.281 -4.645 17.781 1 62.72 5 GLY B CA 1
ATOM 697 C C . GLY B 1 5 ? 5.492 -5.637 16.953 1 62.72 5 GLY B C 1
ATOM 698 O O . GLY B 1 5 ? 5.836 -5.891 15.789 1 62.72 5 GLY B O 1
ATOM 699 N N . LEU B 1 6 ? 4.461 -6.082 17.531 1 59.16 6 LEU B N 1
ATOM 700 C CA . LEU B 1 6 ? 3.607 -7.039 16.828 1 59.16 6 LEU B CA 1
ATOM 701 C C . LEU B 1 6 ? 2.883 -6.375 15.664 1 59.16 6 LEU B C 1
ATOM 703 O O . LEU B 1 6 ? 2.762 -6.965 14.594 1 59.16 6 LEU B O 1
ATOM 707 N N . TYR B 1 7 ? 2.535 -5.227 15.922 1 65.88 7 TYR B N 1
ATOM 708 C CA . TYR B 1 7 ? 1.835 -4.488 14.875 1 65.88 7 TYR B CA 1
ATOM 709 C C . TYR B 1 7 ? 2.754 -4.219 13.688 1 65.88 7 TYR B C 1
ATOM 711 O O . TYR B 1 7 ? 2.381 -4.457 12.539 1 65.88 7 TYR B O 1
ATOM 719 N N . LYS B 1 8 ? 3.973 -3.889 14.094 1 73.88 8 LYS B N 1
ATOM 720 C CA . LYS B 1 8 ? 4.938 -3.586 13.039 1 73.88 8 LYS B CA 1
ATOM 721 C C . LYS B 1 8 ? 5.273 -4.832 12.227 1 73.88 8 LYS B C 1
ATOM 723 O O . LYS B 1 8 ? 5.359 -4.773 10.992 1 73.88 8 LYS B O 1
ATOM 728 N N . ASN B 1 9 ? 5.363 -5.98 12.891 1 75.94 9 ASN B N 1
ATOM 729 C CA . ASN B 1 9 ? 5.645 -7.23 12.195 1 75.94 9 ASN B CA 1
ATOM 730 C C . ASN B 1 9 ? 4.465 -7.668 11.336 1 75.94 9 ASN B C 1
ATOM 732 O O . ASN B 1 9 ? 4.66 -8.195 10.234 1 75.94 9 ASN B O 1
ATOM 736 N N . GLY B 1 10 ? 3.27 -7.41 11.75 1 80.5 10 GLY B N 1
ATOM 737 C CA . GLY B 1 10 ? 2.066 -7.73 11 1 80.5 10 GLY B CA 1
ATOM 738 C C . GLY B 1 10 ? 1.904 -6.891 9.75 1 80.5 10 GLY B C 1
ATOM 739 O O . GLY B 1 10 ? 1.562 -7.41 8.688 1 80.5 10 GLY B O 1
ATOM 740 N N . GLU B 1 11 ? 2.314 -5.723 9.914 1 81 11 GLU B N 1
ATOM 741 C CA . GLU B 1 11 ? 2.199 -4.809 8.781 1 81 11 GLU B CA 1
ATOM 742 C C . GLU B 1 11 ? 3.154 -5.203 7.656 1 81 11 GLU B C 1
ATOM 744 O O . GLU B 1 11 ? 2.781 -5.184 6.48 1 81 11 GLU B O 1
ATOM 749 N N . ASN B 1 12 ? 4.289 -5.641 8.062 1 83.75 12 ASN B N 1
ATOM 750 C CA . ASN B 1 12 ? 5.277 -6.059 7.07 1 83.75 12 ASN B CA 1
ATOM 751 C C . ASN B 1 12 ? 4.836 -7.316 6.332 1 83.75 12 ASN B C 1
ATOM 753 O O . ASN B 1 12 ? 4.957 -7.398 5.109 1 83.75 12 ASN B O 1
ATOM 757 N N . GLU B 1 13 ? 4.352 -8.258 7.086 1 90.5 13 GLU B N 1
ATOM 758 C CA . GLU B 1 13 ? 3.855 -9.492 6.484 1 90.5 13 GLU B CA 1
ATOM 759 C C . GLU B 1 13 ? 2.682 -9.219 5.551 1 90.5 13 GLU B C 1
ATOM 761 O O . GLU B 1 13 ? 2.584 -9.82 4.477 1 90.5 13 GLU B O 1
ATOM 766 N N . ARG B 1 14 ? 1.898 -8.297 5.949 1 91.31 14 ARG B N 1
ATOM 767 C CA . ARG B 1 14 ? 0.726 -7.996 5.133 1 91.31 14 ARG B CA 1
ATOM 768 C C . ARG B 1 14 ? 1.113 -7.215 3.883 1 91.31 14 ARG B C 1
ATOM 770 O O . ARG B 1 14 ? 0.496 -7.375 2.828 1 91.31 14 ARG B O 1
ATOM 777 N N . GLY B 1 15 ? 2.145 -6.32 3.984 1 93.31 15 GLY B N 1
ATOM 778 C CA . GLY B 1 15 ? 2.646 -5.641 2.803 1 93.31 15 GLY B CA 1
ATOM 779 C C . GLY B 1 15 ? 3.123 -6.594 1.723 1 93.31 15 GLY B C 1
ATOM 780 O O . GLY B 1 15 ? 2.77 -6.438 0.551 1 93.31 15 GLY B O 1
ATOM 781 N N . VAL B 1 16 ? 3.834 -7.555 2.145 1 92.62 16 VAL B N 1
ATOM 782 C CA . VAL B 1 16 ? 4.332 -8.57 1.224 1 92.62 16 VAL B CA 1
ATOM 783 C C . VAL B 1 16 ? 3.16 -9.367 0.652 1 92.62 16 VAL B C 1
ATOM 785 O O . VAL B 1 16 ? 3.141 -9.688 -0.539 1 92.62 16 VAL B O 1
ATOM 788 N N . TRP B 1 17 ? 2.277 -9.633 1.479 1 91.88 17 TRP B N 1
ATOM 789 C CA . TRP B 1 17 ? 1.094 -10.367 1.04 1 91.88 17 TRP B CA 1
ATOM 790 C C . TRP B 1 17 ? 0.321 -9.578 -0.01 1 91.88 17 TRP B C 1
ATOM 792 O O . TRP B 1 17 ? -0.118 -10.133 -1.019 1 91.88 17 TRP B O 1
ATOM 802 N N . VAL B 1 18 ? 0.086 -8.312 0.222 1 92.5 18 VAL B N 1
ATOM 803 C CA . VAL B 1 18 ? -0.603 -7.469 -0.75 1 92.5 18 VAL B CA 1
ATOM 804 C C . VAL B 1 18 ? 0.154 -7.484 -2.076 1 92.5 18 VAL B C 1
ATOM 806 O O . VAL B 1 18 ? -0.455 -7.574 -3.145 1 92.5 18 VAL B O 1
ATOM 809 N N . PHE B 1 19 ? 1.436 -7.457 -1.953 1 91.69 19 PHE B N 1
ATOM 810 C CA . PHE B 1 19 ? 2.285 -7.488 -3.139 1 91.69 19 PHE B CA 1
ATOM 811 C C . PHE B 1 19 ? 2.104 -8.789 -3.902 1 91.69 19 PHE B C 1
ATOM 813 O O . PHE B 1 19 ? 1.932 -8.781 -5.125 1 91.69 19 PHE B O 1
ATOM 820 N N . LYS B 1 20 ? 2.096 -9.828 -3.316 1 91.56 20 LYS B N 1
ATOM 821 C CA . LYS B 1 20 ? 1.896 -11.133 -3.938 1 91.56 20 LYS B CA 1
ATOM 822 C C . LYS B 1 20 ? 0.504 -11.242 -4.555 1 91.56 20 LYS B C 1
ATOM 824 O O . LYS B 1 20 ? 0.331 -11.867 -5.602 1 91.56 20 LYS B O 1
ATOM 829 N N . ASN B 1 21 ? -0.411 -10.648 -3.889 1 89.75 21 ASN B N 1
ATOM 830 C CA . ASN B 1 21 ? -1.767 -10.648 -4.426 1 89.75 21 ASN B CA 1
ATOM 831 C C . ASN B 1 21 ? -1.844 -9.914 -5.762 1 89.75 21 ASN B C 1
ATOM 833 O O . ASN B 1 21 ? -2.625 -10.289 -6.637 1 89.75 21 ASN B O 1
ATOM 837 N N . LEU B 1 22 ? -1.081 -8.805 -5.84 1 89.75 22 LEU B N 1
ATOM 838 C CA . LEU B 1 22 ? -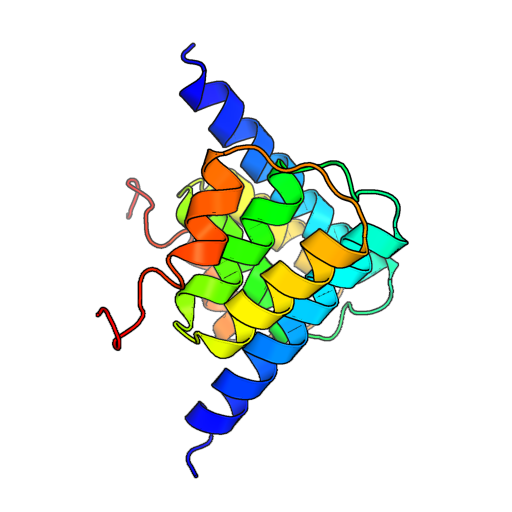1.025 -8.094 -7.117 1 89.75 22 LEU B CA 1
ATOM 839 C C . LEU B 1 22 ? -0.506 -9.008 -8.219 1 89.75 22 LEU B C 1
ATOM 841 O O . LEU B 1 22 ? -1.064 -9.039 -9.32 1 89.75 22 LEU B O 1
ATOM 845 N N . ILE B 1 23 ? 0.468 -9.828 -7.883 1 87.5 23 ILE B N 1
ATOM 846 C CA . ILE B 1 23 ? 1.064 -10.742 -8.844 1 87.5 23 ILE B CA 1
ATOM 847 C C . ILE B 1 23 ? 0.05 -11.82 -9.234 1 87.5 23 ILE B C 1
ATOM 849 O O . ILE B 1 23 ? -0.159 -12.086 -10.414 1 87.5 23 ILE B O 1
ATOM 853 N N . ARG B 1 24 ? -0.577 -12.32 -8.297 1 86.38 24 ARG B N 1
ATOM 854 C CA . ARG B 1 24 ? -1.544 -13.391 -8.516 1 86.38 24 ARG B CA 1
ATOM 855 C C . ARG B 1 24 ? -2.725 -12.898 -9.352 1 86.38 24 ARG B C 1
ATOM 857 O O . ARG B 1 24 ? -3.291 -13.656 -10.141 1 86.38 24 ARG B O 1
ATOM 864 N N . SER B 1 25 ? -2.99 -11.664 -9.156 1 87.31 25 SER B N 1
ATOM 865 C CA . SER B 1 25 ? -4.125 -11.086 -9.875 1 87.31 25 SER B CA 1
ATOM 866 C C . SER B 1 25 ? -3.736 -10.664 -11.281 1 87.31 25 SER B C 1
ATOM 868 O O . SER B 1 25 ? -4.559 -10.117 -12.023 1 87.31 25 SER B O 1
ATOM 870 N N . GLY B 1 26 ? -2.512 -10.844 -11.656 1 81.94 26 GLY B N 1
ATOM 871 C CA . GLY B 1 26 ? -2.061 -10.594 -13.016 1 81.94 26 GLY B CA 1
ATOM 872 C C . GLY B 1 26 ? -1.551 -9.18 -13.227 1 81.94 26 GLY B C 1
ATOM 873 O O . GLY B 1 26 ? -1.428 -8.719 -14.359 1 81.94 26 GLY B O 1
ATOM 874 N N . TYR B 1 27 ? -1.336 -8.523 -12.188 1 79.56 27 TYR B N 1
ATOM 875 C CA . TYR B 1 27 ? -0.867 -7.145 -12.297 1 79.56 27 TYR B CA 1
ATOM 876 C C . TYR B 1 27 ? 0.626 -7.051 -12.008 1 79.56 27 TYR B C 1
ATOM 878 O O . TYR B 1 27 ? 1.101 -6.047 -11.477 1 79.56 27 TYR B O 1
ATOM 886 N N . TYR B 1 28 ? 1.303 -8.055 -12.414 1 73.38 28 TYR B N 1
ATOM 887 C CA . TYR B 1 28 ? 2.734 -8.148 -12.156 1 73.38 28 TYR B CA 1
ATOM 888 C C . TYR B 1 28 ? 3.51 -7.145 -13 1 73.38 28 TYR B C 1
ATOM 890 O O . TYR B 1 28 ? 4.656 -6.82 -12.695 1 73.38 28 TYR B O 1
ATOM 898 N N . HIS B 1 29 ? 2.908 -6.535 -13.898 1 79.31 29 HIS B N 1
ATOM 899 C CA . HIS B 1 29 ? 3.619 -5.574 -14.734 1 79.31 29 HIS B CA 1
ATOM 900 C C . HIS B 1 29 ? 3.223 -4.141 -14.391 1 79.31 29 HIS B C 1
ATOM 902 O O . HIS B 1 29 ? 3.707 -3.191 -15.008 1 79.31 29 HIS B O 1
ATOM 908 N N . ASP B 1 30 ? 2.432 -3.979 -13.438 1 88.81 30 ASP B N 1
ATOM 909 C CA . ASP B 1 30 ? 2.006 -2.629 -13.078 1 88.81 30 ASP B CA 1
ATOM 910 C C . ASP B 1 30 ? 2.902 -2.041 -11.992 1 88.81 30 ASP B C 1
ATOM 912 O O . ASP B 1 30 ? 2.617 -2.18 -10.797 1 88.81 30 ASP B O 1
ATOM 916 N N . GLU B 1 31 ? 3.924 -1.356 -12.406 1 88.06 31 GLU B N 1
ATOM 917 C CA . GLU B 1 31 ? 4.938 -0.813 -11.5 1 88.06 31 GLU B CA 1
ATOM 918 C C . GLU B 1 31 ? 4.332 0.214 -10.547 1 88.06 31 GLU B C 1
ATOM 920 O O . GLU B 1 31 ? 4.758 0.326 -9.398 1 88.06 31 GLU B O 1
ATOM 925 N N . ILE B 1 32 ? 3.314 0.864 -11.062 1 89.38 32 ILE B N 1
ATOM 926 C CA . ILE B 1 32 ? 2.701 1.907 -10.25 1 89.38 32 ILE B CA 1
ATOM 927 C C . ILE B 1 32 ? 1.977 1.275 -9.062 1 89.38 32 ILE B C 1
ATOM 929 O O . ILE B 1 32 ? 2.088 1.755 -7.93 1 89.38 32 ILE B O 1
ATOM 933 N N . ALA B 1 33 ? 1.295 0.214 -9.281 1 91.38 33 ALA B N 1
ATOM 934 C CA . ALA B 1 33 ? 0.622 -0.499 -8.203 1 91.38 33 ALA B CA 1
ATOM 935 C C . ALA B 1 33 ? 1.631 -1.05 -7.195 1 91.38 33 ALA B C 1
ATOM 937 O O . ALA B 1 33 ? 1.43 -0.946 -5.984 1 91.38 33 ALA B O 1
ATOM 938 N N . TRP B 1 34 ? 2.711 -1.495 -7.738 1 90.31 34 TRP B N 1
ATOM 939 C CA . TRP B 1 34 ? 3.752 -2.027 -6.863 1 90.31 34 TRP B CA 1
ATOM 940 C C . TRP B 1 34 ? 4.355 -0.922 -6.004 1 90.31 34 TRP B C 1
ATOM 942 O O . TRP B 1 34 ? 4.598 -1.118 -4.812 1 90.31 34 TRP B O 1
ATOM 952 N N . LYS B 1 35 ? 4.578 0.177 -6.57 1 90.5 35 LYS B N 1
ATOM 953 C CA . LYS B 1 35 ? 5.188 1.303 -5.871 1 90.5 35 LYS B CA 1
ATOM 954 C C . LYS B 1 35 ? 4.32 1.754 -4.699 1 90.5 35 LYS B C 1
ATOM 956 O O . LYS B 1 35 ? 4.84 2.168 -3.658 1 90.5 35 LYS B O 1
ATOM 961 N N . ILE B 1 36 ? 3.059 1.651 -4.828 1 91.69 36 ILE B N 1
ATOM 962 C CA . ILE B 1 36 ? 2.158 2.014 -3.74 1 91.69 36 ILE B CA 1
ATOM 963 C C . ILE B 1 36 ? 2.414 1.112 -2.535 1 91.69 36 ILE B C 1
ATOM 965 O O . ILE B 1 36 ? 2.516 1.592 -1.402 1 91.69 36 ILE B O 1
ATOM 969 N N . VAL B 1 37 ? 2.553 -0.173 -2.775 1 92.56 37 VAL B N 1
ATOM 970 C CA . VAL B 1 37 ? 2.777 -1.14 -1.706 1 92.56 37 VAL B CA 1
ATOM 971 C C . VAL B 1 37 ? 4.152 -0.915 -1.086 1 92.56 37 VAL B C 1
ATOM 973 O O . VAL B 1 37 ? 4.293 -0.895 0.139 1 92.56 37 VAL B O 1
ATOM 976 N N . ILE B 1 38 ? 5.125 -0.682 -1.931 1 92.69 38 ILE B N 1
ATOM 977 C CA . ILE B 1 38 ? 6.488 -0.438 -1.476 1 92.69 38 ILE B CA 1
ATOM 978 C C . ILE B 1 38 ? 6.52 0.795 -0.575 1 92.69 38 ILE B C 1
ATOM 980 O O . ILE B 1 38 ? 7.109 0.766 0.507 1 92.69 38 ILE B O 1
ATOM 984 N N . ASP B 1 39 ? 5.863 1.823 -0.964 1 90.62 39 ASP B N 1
ATOM 985 C CA . ASP B 1 39 ? 5.801 3.051 -0.178 1 90.62 39 ASP B CA 1
ATOM 986 C C . ASP B 1 39 ? 5.07 2.822 1.142 1 90.62 39 ASP B C 1
ATOM 988 O O . ASP B 1 39 ? 5.477 3.344 2.182 1 90.62 39 ASP B O 1
ATOM 992 N N . GLY B 1 40 ? 4.016 2.07 1.125 1 91.25 40 GLY B N 1
ATOM 993 C CA . GLY B 1 40 ? 3.281 1.771 2.342 1 91.25 40 GLY B CA 1
ATOM 994 C C . GLY B 1 40 ? 4.09 0.973 3.348 1 91.25 40 GLY B C 1
ATOM 995 O O . GLY B 1 40 ? 4.059 1.26 4.547 1 91.25 40 GLY B O 1
ATOM 996 N N . VAL B 1 41 ? 4.824 0.05 2.84 1 91.69 41 VAL B N 1
ATOM 997 C CA . VAL B 1 41 ? 5.672 -0.79 3.682 1 91.69 41 VAL B CA 1
ATOM 998 C C . VAL B 1 41 ? 6.828 0.035 4.242 1 91.69 41 VAL B C 1
ATOM 1000 O O . VAL B 1 41 ? 7.254 -0.173 5.379 1 91.69 41 VAL B O 1
ATOM 1003 N N . GLY B 1 42 ? 7.328 0.964 3.465 1 91.06 42 GLY B N 1
ATOM 1004 C CA . GLY B 1 42 ? 8.477 1.775 3.84 1 91.06 42 GLY B CA 1
ATOM 1005 C C . GLY B 1 42 ? 8.203 2.68 5.027 1 91.06 42 GLY B C 1
ATOM 1006 O O . GLY B 1 42 ? 9.133 3.086 5.73 1 91.06 42 GLY B O 1
ATOM 1007 N N . LYS B 1 43 ? 7.004 2.967 5.219 1 86.06 43 LYS B N 1
ATOM 1008 C CA . LYS B 1 43 ? 6.629 3.848 6.32 1 86.06 43 LYS B CA 1
ATOM 1009 C C . LYS B 1 43 ? 6.98 3.225 7.668 1 86.06 43 LYS B C 1
ATOM 1011 O O . LYS B 1 43 ? 7.289 3.938 8.625 1 86.06 43 LYS B O 1
ATOM 1016 N N . GLN B 1 44 ? 6.945 1.898 7.684 1 84.31 44 GLN B N 1
ATOM 1017 C CA . GLN B 1 44 ? 7.219 1.197 8.938 1 84.31 44 GLN B CA 1
ATOM 1018 C C . GLN B 1 44 ? 8.719 1.047 9.164 1 84.31 44 GLN B C 1
ATOM 1020 O O . GLN B 1 44 ? 9.148 0.683 10.258 1 84.31 44 GLN B O 1
ATOM 1025 N N . GLY B 1 45 ? 9.469 1.193 8.078 1 85.44 45 GLY B N 1
ATOM 1026 C CA . GLY B 1 45 ? 10.914 1.266 8.203 1 8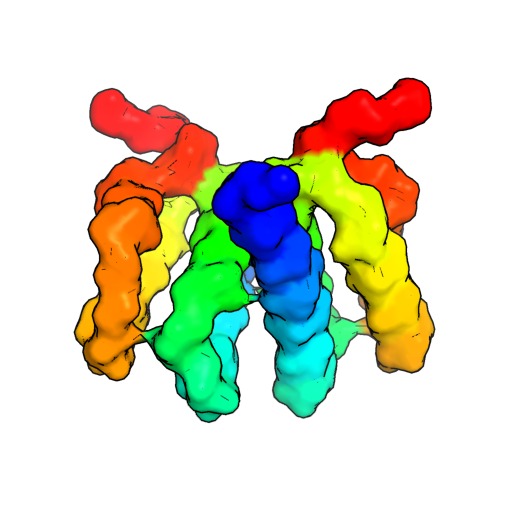5.44 45 GLY B CA 1
ATOM 1027 C C . GLY B 1 45 ? 11.562 -0.091 8.398 1 85.44 45 GLY B C 1
ATOM 1028 O O . GLY B 1 45 ? 12.68 -0.182 8.93 1 85.44 45 GLY B O 1
ATOM 1029 N N . GLN B 1 46 ? 10.914 -1.102 8.062 1 87.69 46 GLN B N 1
ATOM 1030 C CA . GLN B 1 46 ? 11.484 -2.428 8.266 1 87.69 46 GLN B CA 1
ATOM 1031 C C . GLN B 1 46 ? 12.25 -2.898 7.035 1 87.69 46 GLN B C 1
ATOM 1033 O O . GLN B 1 46 ? 11.656 -3.166 5.992 1 87.69 46 GLN B O 1
ATOM 1038 N N . VAL B 1 47 ? 13.469 -3.162 7.203 1 91.81 47 VAL B N 1
ATOM 1039 C CA . VAL B 1 47 ? 14.367 -3.555 6.121 1 91.81 47 VAL B CA 1
ATOM 1040 C C . VAL B 1 47 ? 14.023 -4.969 5.656 1 91.81 47 VAL B C 1
ATOM 1042 O O . VAL B 1 47 ? 14.062 -5.266 4.461 1 91.81 47 VAL B O 1
ATOM 1045 N N . GLU B 1 48 ? 13.617 -5.781 6.527 1 92 48 GLU B N 1
ATOM 1046 C CA . GLU B 1 48 ? 13.305 -7.168 6.191 1 92 48 GLU B CA 1
ATOM 1047 C C . GLU B 1 48 ? 12.156 -7.242 5.191 1 92 48 GLU B C 1
ATOM 1049 O O . GLU B 1 48 ? 12.164 -8.086 4.289 1 92 48 GLU B O 1
ATOM 1054 N N . ALA B 1 49 ? 11.273 -6.383 5.387 1 92.31 49 ALA B N 1
ATOM 1055 C CA . ALA B 1 49 ? 10.133 -6.363 4.469 1 92.31 49 ALA B CA 1
ATOM 1056 C C . ALA B 1 49 ? 10.57 -5.973 3.062 1 92.31 49 ALA B C 1
ATOM 1058 O O . ALA B 1 49 ? 10.102 -6.543 2.076 1 92.31 49 ALA B O 1
ATOM 1059 N N . PHE B 1 50 ? 11.461 -5.039 2.879 1 94.56 50 PHE B N 1
ATOM 1060 C CA . PHE B 1 50 ? 11.977 -4.613 1.583 1 94.56 50 PHE B CA 1
ATOM 1061 C C . PHE B 1 50 ? 12.75 -5.742 0.913 1 94.56 50 PHE B C 1
ATOM 1063 O O . PHE B 1 50 ? 12.641 -5.949 -0.297 1 94.56 50 PHE B O 1
ATOM 1070 N N . ASN B 1 51 ? 13.477 -6.406 1.726 1 94.81 51 ASN B N 1
ATOM 1071 C CA . ASN B 1 51 ? 14.195 -7.559 1.189 1 94.81 51 ASN B CA 1
ATOM 1072 C C . ASN B 1 51 ? 13.234 -8.602 0.634 1 94.81 51 ASN B C 1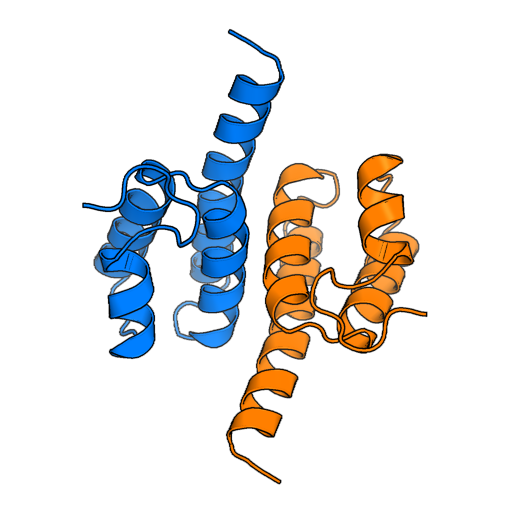
ATOM 1074 O O . ASN B 1 51 ? 13.484 -9.188 -0.424 1 94.81 51 ASN B O 1
ATOM 1078 N N . GLU B 1 52 ? 12.258 -8.852 1.349 1 94.88 52 GLU B N 1
ATOM 1079 C CA . GLU B 1 52 ? 11.273 -9.828 0.885 1 94.88 52 GLU B CA 1
ATOM 1080 C C . GLU B 1 52 ? 10.57 -9.344 -0.377 1 94.88 52 GLU B C 1
ATOM 1082 O O . GLU B 1 52 ? 10.352 -10.117 -1.312 1 94.88 52 GLU B O 1
ATOM 1087 N N . LEU B 1 53 ? 10.219 -8.102 -0.416 1 93.75 53 LEU B N 1
ATOM 1088 C CA . LEU B 1 53 ? 9.617 -7.535 -1.617 1 93.75 53 LEU B CA 1
ATOM 1089 C C . LEU B 1 53 ? 10.547 -7.684 -2.816 1 93.75 53 LEU B C 1
ATOM 1091 O O . LEU B 1 53 ? 10.109 -8.062 -3.904 1 93.75 53 LEU B O 1
ATOM 1095 N N . PHE B 1 54 ? 11.789 -7.395 -2.584 1 93.38 54 PHE B N 1
ATOM 1096 C CA . PHE B 1 54 ? 12.781 -7.52 -3.645 1 93.38 54 PHE B CA 1
ATOM 1097 C C . PHE B 1 54 ? 12.867 -8.961 -4.145 1 93.38 54 PHE B C 1
ATOM 1099 O O . PHE B 1 54 ? 12.891 -9.203 -5.352 1 93.38 54 PHE B O 1
ATOM 1106 N N . THR B 1 55 ? 12.891 -9.867 -3.285 1 94.12 55 THR B N 1
ATOM 1107 C CA . THR B 1 55 ? 12.953 -11.281 -3.627 1 94.12 55 THR B CA 1
ATOM 1108 C C . THR B 1 55 ? 11.734 -11.688 -4.453 1 94.12 55 THR B C 1
ATOM 1110 O O . THR B 1 55 ? 11.867 -12.367 -5.477 1 94.12 55 THR B O 1
ATOM 1113 N N . VAL B 1 56 ? 10.555 -11.305 -4.043 1 91.88 56 VAL B N 1
ATOM 1114 C CA . VAL B 1 56 ? 9.32 -11.641 -4.746 1 91.88 56 VAL B CA 1
ATOM 1115 C C . VAL B 1 56 ? 9.359 -11.055 -6.156 1 91.88 56 VAL B C 1
ATOM 1117 O O . VAL B 1 56 ? 8.977 -11.727 -7.121 1 91.88 56 VAL B O 1
ATOM 1120 N N . MET B 1 57 ? 9.766 -9.828 -6.25 1 90.5 57 MET B N 1
ATOM 1121 C CA . MET B 1 57 ? 9.883 -9.195 -7.559 1 90.5 57 MET B CA 1
ATOM 1122 C C . MET B 1 57 ? 10.844 -9.969 -8.453 1 90.5 57 MET B C 1
ATOM 1124 O O . MET B 1 57 ? 10.531 -10.25 -9.617 1 90.5 57 MET B O 1
ATOM 1128 N N . ASP B 1 58 ? 11.977 -10.273 -7.973 1 88.81 58 ASP B N 1
ATOM 1129 C CA . ASP B 1 58 ? 13 -10.977 -8.727 1 88.81 58 ASP B CA 1
ATOM 1130 C C . ASP B 1 58 ? 12.5 -12.352 -9.172 1 88.81 58 ASP B C 1
ATOM 1132 O O . ASP B 1 58 ? 12.711 -12.758 -10.32 1 88.81 58 ASP B O 1
ATOM 1136 N N . GLU B 1 59 ? 11.805 -13.047 -8.352 1 90.75 59 GLU B N 1
ATOM 1137 C CA . GLU B 1 59 ? 11.344 -14.406 -8.633 1 90.75 59 GLU B CA 1
ATOM 1138 C C . GLU B 1 59 ? 10.18 -14.398 -9.617 1 90.75 59 GLU B C 1
ATOM 1140 O O . GLU B 1 59 ? 9.992 -15.359 -10.375 1 90.75 59 GLU B O 1
ATOM 1145 N N . SER B 1 60 ? 9.422 -13.414 -9.617 1 87 60 SER B N 1
ATOM 1146 C CA . SER B 1 60 ? 8.242 -13.344 -10.469 1 87 60 SER B CA 1
ATOM 1147 C C . SER B 1 60 ? 8.602 -12.938 -11.891 1 87 60 SER B C 1
ATOM 1149 O O . SER B 1 60 ? 7.773 -13.008 -12.797 1 87 60 SER B O 1
ATOM 1151 N N . GLY B 1 61 ? 9.852 -12.5 -12.039 1 84.06 61 GLY B N 1
ATOM 1152 C CA . GLY B 1 61 ? 10.297 -12.086 -13.359 1 84.06 61 GLY B CA 1
ATOM 1153 C C . GLY B 1 61 ? 9.781 -10.719 -13.758 1 84.06 61 GLY B C 1
ATOM 1154 O O . GLY B 1 61 ? 9.719 -10.391 -14.945 1 84.06 61 GLY B O 1
ATOM 1155 N N . CYS B 1 62 ? 9.375 -10.023 -12.852 1 81.25 62 CYS B N 1
ATOM 1156 C CA . CYS B 1 62 ? 8.883 -8.68 -13.133 1 81.25 62 CYS B CA 1
ATOM 1157 C C . CYS B 1 62 ? 10.031 -7.738 -13.461 1 81.25 62 CYS B C 1
ATOM 1159 O O . CYS B 1 62 ? 11.086 -7.797 -12.82 1 81.25 62 CYS B O 1
ATOM 1161 N N . LYS B 1 63 ? 9.859 -7.031 -14.531 1 82 63 LYS B N 1
ATOM 1162 C CA . LYS B 1 63 ? 10.836 -6.016 -14.906 1 82 63 LYS B CA 1
ATOM 1163 C C . LYS B 1 63 ? 10.461 -4.648 -14.344 1 82 63 LYS B C 1
ATOM 1165 O O . LYS B 1 63 ? 9.445 -4.07 -14.734 1 82 63 LYS B O 1
ATOM 1170 N N . PHE B 1 64 ? 11.195 -4.207 -13.375 1 81.81 64 PHE B N 1
ATOM 1171 C CA . PHE B 1 64 ? 10.961 -2.895 -12.781 1 81.81 64 PHE B CA 1
ATOM 1172 C C . PHE B 1 64 ? 11.898 -1.855 -13.383 1 81.81 64 PHE B C 1
ATOM 1174 O O . PHE B 1 64 ? 12.961 -2.201 -13.914 1 81.81 64 PHE B O 1
ATOM 1181 N N . SER B 1 65 ? 11.391 -0.657 -13.336 1 87.31 65 SER B N 1
ATOM 1182 C CA . SER B 1 65 ? 12.258 0.45 -13.727 1 87.31 65 SER B CA 1
ATOM 1183 C C . SER B 1 65 ? 13.445 0.579 -12.773 1 87.31 65 SER B C 1
ATOM 1185 O O . SER B 1 65 ? 13.422 0.036 -11.664 1 87.31 65 SER B O 1
ATOM 1187 N N . SER B 1 66 ? 14.445 1.285 -13.211 1 90.44 66 SER B N 1
ATOM 1188 C CA . SER B 1 66 ? 15.609 1.549 -12.375 1 90.44 66 SER B CA 1
ATOM 1189 C C . SER B 1 66 ? 15.219 2.27 -11.094 1 90.44 66 SER B C 1
ATOM 1191 O O . SER B 1 66 ? 15.797 2.016 -10.031 1 90.44 66 SER B O 1
ATOM 1193 N N . HIS B 1 67 ? 14.242 3.117 -11.195 1 87.25 67 HIS B N 1
ATOM 1194 C CA . HIS B 1 67 ? 13.773 3.867 -10.039 1 87.25 67 HIS B CA 1
ATOM 1195 C C . HIS B 1 67 ? 13.18 2.938 -8.984 1 87.25 67 HIS B C 1
ATOM 1197 O O . HIS B 1 67 ? 13.531 3.027 -7.805 1 87.25 67 HIS B O 1
ATOM 1203 N N . THR B 1 68 ? 12.422 2.014 -9.414 1 86.94 68 THR B N 1
ATOM 1204 C CA . THR B 1 68 ? 11.797 1.085 -8.484 1 86.94 68 THR B CA 1
ATOM 1205 C C . THR B 1 68 ? 12.828 0.126 -7.898 1 86.94 68 THR B C 1
ATOM 1207 O O . THR B 1 68 ? 12.781 -0.194 -6.707 1 86.94 68 THR B O 1
ATOM 1210 N N . TYR B 1 69 ? 13.773 -0.235 -8.758 1 89.06 69 TYR B N 1
ATOM 1211 C CA . TYR B 1 69 ? 14.859 -1.077 -8.266 1 89.06 69 TYR B CA 1
ATOM 1212 C C . TYR B 1 69 ? 15.648 -0.362 -7.176 1 89.06 69 TYR B C 1
ATOM 1214 O O . TYR B 1 69 ? 15.977 -0.956 -6.145 1 89.06 69 TYR B O 1
ATOM 1222 N N . ALA B 1 70 ? 15.922 0.84 -7.305 1 91.75 70 ALA B N 1
ATOM 1223 C CA . ALA B 1 70 ? 16.672 1.633 -6.328 1 91.75 70 ALA B CA 1
ATOM 1224 C C . ALA B 1 70 ? 15.906 1.731 -5.008 1 91.75 70 ALA B C 1
ATOM 1226 O O . ALA B 1 70 ? 16.5 1.596 -3.934 1 91.75 70 ALA B O 1
ATOM 1227 N N . LEU B 1 71 ? 14.617 1.922 -5.055 1 89.38 71 LEU B N 1
ATOM 1228 C CA . LEU B 1 71 ? 13.797 2.004 -3.846 1 89.38 71 LEU B CA 1
ATOM 1229 C C . LEU B 1 71 ? 13.938 0.735 -3.012 1 89.38 71 LEU B C 1
ATOM 1231 O O . LEU B 1 71 ? 14.164 0.804 -1.801 1 89.38 71 LEU B O 1
ATOM 1235 N N . LEU B 1 72 ? 13.875 -0.391 -3.689 1 91.94 72 LEU B N 1
ATOM 1236 C CA . LEU B 1 72 ? 13.898 -1.68 -3.006 1 91.94 72 LEU B CA 1
ATOM 1237 C C . LEU B 1 72 ? 15.297 -1.985 -2.473 1 91.94 72 LEU B C 1
ATOM 1239 O O . LEU B 1 72 ? 15.438 -2.51 -1.366 1 91.94 72 LEU B O 1
ATOM 1243 N N . THR B 1 73 ? 16.312 -1.584 -3.156 1 93 73 THR B N 1
ATOM 1244 C CA . THR B 1 73 ? 17.688 -1.903 -2.766 1 93 73 THR B CA 1
ATOM 1245 C C . THR B 1 73 ? 18.188 -0.935 -1.697 1 93 73 THR B C 1
ATOM 1247 O O . THR B 1 73 ? 18.969 -1.312 -0.829 1 93 73 THR B O 1
ATOM 1250 N N . GLU B 1 74 ? 17.719 0.266 -1.728 1 93.75 74 GLU B N 1
ATOM 1251 C CA . GLU B 1 74 ? 18.094 1.262 -0.729 1 93.75 74 GLU B CA 1
ATOM 1252 C C . GLU B 1 74 ? 17.391 0.999 0.604 1 93.75 74 GLU B C 1
ATOM 1254 O O . GLU B 1 74 ? 17.906 1.381 1.66 1 93.75 74 GLU B O 1
ATOM 1259 N N . GLY B 1 75 ? 16.375 0.372 0.561 1 93.19 75 GLY B N 1
ATOM 1260 C CA . GLY B 1 75 ? 15.648 0.099 1.787 1 93.19 75 GLY B CA 1
ATOM 1261 C C . GLY B 1 75 ? 14.648 1.184 2.141 1 93.19 75 GLY B C 1
ATOM 1262 O O . GLY B 1 75 ? 14.461 2.135 1.379 1 93.19 75 GLY B O 1
ATOM 1263 N N . PRO B 1 76 ? 13.953 0.948 3.271 1 91.62 76 PRO B N 1
ATOM 1264 C CA . PRO B 1 76 ? 12.898 1.898 3.639 1 91.62 76 PRO B CA 1
ATOM 1265 C C . PRO B 1 76 ? 13.445 3.279 3.992 1 91.62 76 PRO B C 1
ATOM 1267 O O . PRO B 1 76 ? 14.516 3.385 4.602 1 91.62 76 PRO B O 1
ATOM 1270 N N . PRO B 1 77 ? 12.711 4.285 3.477 1 86.81 77 PRO B N 1
ATOM 1271 C CA . PRO B 1 77 ? 13.148 5.652 3.766 1 86.81 77 PRO B CA 1
ATOM 1272 C C . PRO B 1 77 ? 13.172 5.961 5.262 1 86.81 77 PRO B C 1
ATOM 1274 O O . PRO B 1 77 ? 13.945 6.816 5.703 1 86.81 77 PRO B O 1
ATOM 1277 N N . ASP B 1 78 ? 12.367 5.41 6.078 1 79.62 78 ASP B N 1
ATOM 1278 C CA . ASP B 1 78 ? 12.328 5.672 7.516 1 79.62 78 ASP B CA 1
ATOM 1279 C C . ASP B 1 78 ? 13.109 4.617 8.289 1 79.62 78 ASP B C 1
ATOM 1281 O O . ASP B 1 78 ? 12.82 4.352 9.461 1 79.62 78 ASP B O 1
ATOM 1285 N N . SER B 1 79 ? 14.055 4.148 7.605 1 79.94 79 SER B N 1
ATOM 1286 C CA . SER B 1 79 ? 14.859 3.152 8.312 1 79.94 79 SER B CA 1
ATOM 1287 C C . SER B 1 79 ? 15.852 3.816 9.258 1 79.94 79 SER B C 1
ATOM 1289 O O . SER B 1 79 ? 16.391 4.883 8.953 1 79.94 79 SER B O 1
ATOM 1291 N N . THR B 1 80 ? 15.641 3.551 10.406 1 63.31 80 THR B N 1
ATOM 1292 C CA . THR B 1 80 ? 16.641 4.031 11.359 1 63.31 80 THR B CA 1
ATOM 1293 C C . THR B 1 80 ? 18.016 3.445 11.047 1 63.31 80 THR B C 1
ATOM 1295 O O . THR B 1 80 ? 19.016 3.881 11.609 1 63.31 80 THR B O 1
ATOM 1298 N N . VAL B 1 81 ? 18 2.461 10.312 1 53.34 81 VAL B N 1
ATOM 1299 C CA . VAL B 1 81 ? 19.312 1.872 10.109 1 53.34 81 VAL B CA 1
ATOM 1300 C C . VAL B 1 81 ? 19.891 2.328 8.773 1 53.34 81 VAL B C 1
ATOM 1302 O O . VAL B 1 81 ? 19.375 1.958 7.711 1 53.34 81 VAL B O 1
ATOM 1305 N N . LYS B 1 82 ? 19.906 3.633 8.547 1 48.91 82 LYS B N 1
ATOM 1306 C CA . LYS B 1 82 ? 20.641 3.945 7.324 1 48.91 82 LYS B CA 1
ATOM 1307 C C . LYS B 1 82 ? 22.109 3.518 7.43 1 48.91 82 LYS B C 1
ATOM 1309 O O . LYS B 1 82 ? 22.703 3.605 8.5 1 48.91 82 LYS B O 1
ATOM 1314 N N . PRO B 1 83 ? 22.656 2.963 6.332 1 41.28 83 PRO B N 1
ATOM 1315 C CA . PRO B 1 83 ? 24.094 2.797 6.625 1 41.28 83 PRO B CA 1
ATOM 1316 C C . PRO B 1 83 ? 24.75 4.086 7.113 1 41.28 83 PRO B C 1
ATOM 1318 O O . PRO B 1 83 ? 24.234 5.18 6.855 1 41.28 83 PRO B O 1
#

pLDDT: mean 84.07, std 12.13, range [41.28, 94.88]

InterPro domains:
  IPR002885 Pentatricopeptide repeat [PF13041] (30-72)
  IPR002885 Pentatricopeptide repeat [PS51375] (30-64)
  IPR002885 Pentatricopeptide repeat [TIGR00756] (33-64)
  IPR011990 Tetratricopeptide-like helical domain superfamily [G3DSA:1.25.40.10] (4-76)

Secondary structure (DSSP, 8-state):
--HHHHHHHHHHHHHHHHHHHHHHTT-TT-HHHHHHHHHHHHTTT-HHHHHHHHHHHHHHT----HHHHHHHHH--TT-S---/--HHHHHHHHHHHHHHHHHHHHHHTT-TT-HHHHHHHHHHHHTTT-HHHHHHHHHHHHHHT----HHHHHHHHH--TT-S---